Protein AF-W2M2C9-F1 (afdb_monomer_lite)

Foldseek 3Di:
DDDDPPPPPDDDPVRVVVVVVCPDDDDPLLVVQVVQQVVCCVVPVHSCDPPVVSDDDQDDQPVDPQGWDWDRDPDTDIDGNPPVPPD

Structure (mmCIF, N/CA/C/O backbone):
data_AF-W2M2C9-F1
#
_entry.id   AF-W2M2C9-F1
#
loop_
_atom_site.group_PDB
_atom_site.id
_atom_site.type_symbol
_atom_site.label_atom_id
_atom_site.label_alt_id
_atom_site.label_comp_id
_atom_site.label_asym_id
_atom_site.label_entity_id
_atom_site.label_seq_id
_atom_site.pdbx_PDB_ins_code
_atom_site.Cartn_x
_atom_site.Cartn_y
_atom_site.Cartn_z
_atom_site.occupancy
_atom_site.B_iso_or_equiv
_atom_site.auth_seq_id
_atom_site.auth_comp_id
_atom_site.auth_asym_id
_atom_site.auth_atom_id
_atom_site.pdbx_PDB_model_num
ATOM 1 N N . MET A 1 1 ? 23.825 -19.364 -33.473 1.00 39.88 1 MET A N 1
ATOM 2 C CA . MET A 1 1 ? 24.051 -18.293 -32.479 1.00 39.88 1 MET A CA 1
ATOM 3 C C . MET A 1 1 ? 22.713 -17.601 -32.271 1.00 39.88 1 MET A C 1
ATOM 5 O O . MET A 1 1 ? 22.161 -17.100 -33.240 1.00 39.88 1 MET A O 1
ATOM 9 N N . GLY A 1 2 ? 22.115 -17.766 -31.089 1.00 38.78 2 GLY A N 1
ATOM 10 C CA . GLY A 1 2 ? 20.728 -17.384 -30.803 1.00 38.78 2 GLY A CA 1
ATOM 11 C C . GLY A 1 2 ? 20.567 -15.889 -30.530 1.00 38.78 2 GLY A C 1
ATOM 12 O O . GLY A 1 2 ? 21.415 -15.283 -29.885 1.00 38.78 2 GLY A O 1
ATOM 13 N N . SER A 1 3 ? 19.474 -15.339 -31.055 1.00 53.19 3 SER A N 1
ATOM 14 C CA . SER A 1 3 ? 19.010 -13.959 -30.914 1.00 53.19 3 SER A CA 1
ATOM 15 C C . SER A 1 3 ? 18.490 -13.665 -29.503 1.00 53.19 3 SER A C 1
ATOM 17 O O . SER A 1 3 ? 17.796 -14.495 -28.917 1.00 53.19 3 SER A O 1
ATOM 19 N N . SER A 1 4 ? 18.742 -12.454 -29.007 1.00 42.78 4 SER A N 1
ATOM 20 C CA . SER A 1 4 ? 17.933 -11.824 -27.963 1.00 42.78 4 SER A CA 1
ATOM 21 C C . SER A 1 4 ? 17.531 -10.412 -28.400 1.00 42.78 4 SER A C 1
ATOM 23 O O . SER A 1 4 ? 18.178 -9.414 -28.088 1.00 42.78 4 SER A O 1
ATOM 25 N N . ASN A 1 5 ? 16.423 -10.335 -29.139 1.00 50.66 5 ASN A N 1
ATOM 26 C CA . ASN A 1 5 ? 15.652 -9.108 -29.328 1.00 50.66 5 ASN A CA 1
ATOM 27 C C . ASN A 1 5 ? 15.079 -8.678 -27.967 1.00 50.66 5 ASN A C 1
ATOM 29 O O . ASN A 1 5 ? 14.034 -9.164 -27.537 1.00 50.66 5 ASN A O 1
ATOM 33 N N . GLY A 1 6 ? 15.776 -7.779 -27.274 1.00 47.50 6 GLY A N 1
ATOM 34 C CA . GLY A 1 6 ? 15.206 -7.054 -26.145 1.00 47.50 6 GLY A CA 1
ATOM 35 C C . GLY A 1 6 ? 14.149 -6.088 -26.667 1.00 47.50 6 GLY A C 1
ATOM 36 O O . GLY A 1 6 ? 14.484 -5.039 -27.209 1.00 47.50 6 GLY A O 1
ATOM 37 N N . THR A 1 7 ? 12.873 -6.450 -26.545 1.00 40.56 7 THR A N 1
ATOM 38 C CA . THR A 1 7 ? 11.763 -5.522 -26.769 1.00 40.56 7 THR A CA 1
ATOM 39 C C . THR A 1 7 ? 11.810 -4.457 -25.679 1.00 40.56 7 THR A C 1
ATOM 41 O O . THR A 1 7 ? 11.319 -4.662 -24.572 1.00 40.56 7 THR A O 1
ATOM 44 N N . THR A 1 8 ? 12.420 -3.314 -25.977 1.00 49.81 8 THR A N 1
ATOM 45 C CA . THR A 1 8 ? 12.289 -2.108 -25.163 1.00 49.81 8 THR A CA 1
ATOM 46 C C . THR A 1 8 ? 10.865 -1.599 -25.361 1.00 49.81 8 THR A C 1
ATOM 48 O O . THR A 1 8 ? 10.558 -0.963 -26.368 1.00 49.81 8 THR A O 1
ATOM 51 N N . THR A 1 9 ? 9.957 -1.918 -24.441 1.00 48.53 9 THR A N 1
ATOM 52 C CA . THR A 1 9 ? 8.650 -1.257 -24.376 1.00 48.53 9 THR A CA 1
ATOM 53 C C . THR A 1 9 ? 8.903 0.200 -23.999 1.00 48.53 9 THR A C 1
ATOM 55 O O . THR A 1 9 ? 9.096 0.524 -22.829 1.00 48.53 9 THR A O 1
ATOM 58 N N . GLY A 1 10 ? 9.018 1.064 -25.007 1.00 49.28 10 GLY A N 1
ATOM 59 C CA . GLY A 1 10 ? 9.179 2.497 -24.810 1.00 49.28 10 GLY A CA 1
ATOM 60 C C . GLY A 1 10 ? 7.925 3.055 -24.152 1.00 49.28 10 GLY A C 1
ATOM 61 O O . GLY A 1 10 ? 6.850 3.005 -24.746 1.00 49.28 10 GLY A O 1
ATOM 62 N N . PHE A 1 11 ? 8.065 3.558 -22.927 1.00 58.12 11 PHE A N 1
ATOM 63 C CA . PHE A 1 11 ? 7.031 4.360 -22.281 1.00 58.12 11 PHE A CA 1
ATOM 64 C C . PHE A 1 11 ? 6.678 5.545 -23.187 1.00 58.12 11 PHE A C 1
ATOM 66 O O . PHE A 1 11 ? 7.555 6.134 -23.828 1.00 58.12 11 PHE A O 1
ATOM 73 N N . SER A 1 12 ? 5.394 5.882 -23.270 1.00 67.94 12 SER A N 1
ATOM 74 C CA . SER A 1 12 ? 4.933 7.017 -24.065 1.00 67.94 12 SER A CA 1
ATOM 75 C C . SER A 1 12 ? 5.573 8.320 -23.573 1.00 67.94 12 SER A C 1
ATOM 77 O O . SER A 1 12 ? 5.932 8.463 -22.403 1.00 67.94 12 SER A O 1
ATOM 79 N N . ALA A 1 13 ? 5.690 9.315 -24.455 1.00 57.41 13 ALA A N 1
ATOM 80 C CA . ALA A 1 13 ? 6.236 10.623 -24.089 1.00 57.41 13 ALA A CA 1
ATOM 81 C C . ALA A 1 13 ? 5.472 11.283 -22.921 1.00 57.41 13 ALA A C 1
ATOM 83 O O . ALA A 1 13 ? 6.064 12.038 -22.157 1.00 57.41 13 ALA A O 1
ATOM 84 N N . ALA A 1 14 ? 4.184 10.961 -22.746 1.00 55.47 14 ALA A N 1
ATOM 85 C CA . ALA A 1 14 ? 3.367 11.417 -21.623 1.00 55.47 14 ALA A CA 1
ATOM 86 C C . ALA A 1 14 ? 3.750 10.733 -20.295 1.00 55.47 14 ALA A C 1
ATOM 88 O O . ALA A 1 14 ? 3.857 11.401 -19.268 1.00 55.47 14 ALA A O 1
ATOM 89 N N . GLU A 1 15 ? 4.023 9.426 -20.316 1.00 56.22 15 GLU A N 1
ATOM 90 C CA . GLU A 1 15 ? 4.510 8.679 -19.146 1.00 56.22 15 GLU A CA 1
ATOM 91 C C . GLU A 1 15 ? 5.933 9.109 -18.759 1.00 56.22 15 GLU A C 1
ATOM 93 O O . GLU A 1 15 ? 6.239 9.250 -17.578 1.00 56.22 15 GLU A O 1
ATOM 98 N N . ALA A 1 16 ? 6.785 9.405 -19.745 1.00 55.34 16 ALA A N 1
ATOM 99 C CA . ALA A 1 16 ? 8.118 9.961 -19.515 1.00 55.34 16 ALA A CA 1
ATOM 100 C C . ALA A 1 16 ? 8.072 11.412 -18.989 1.00 55.34 16 ALA A C 1
ATOM 102 O O . ALA A 1 16 ? 8.878 11.787 -18.136 1.00 55.34 16 ALA A O 1
ATOM 103 N N . ALA A 1 17 ? 7.111 12.223 -19.446 1.00 51.75 17 ALA A N 1
ATOM 104 C CA . ALA A 1 17 ? 6.918 13.598 -18.980 1.00 51.75 17 ALA A CA 1
ATOM 105 C C . ALA A 1 17 ? 6.444 13.671 -17.519 1.00 51.75 17 ALA A C 1
ATOM 107 O O . ALA A 1 17 ? 6.849 14.581 -16.797 1.00 51.75 17 ALA A O 1
ATOM 108 N N . LEU A 1 18 ? 5.663 12.689 -17.050 1.00 54.88 18 LEU A N 1
ATOM 109 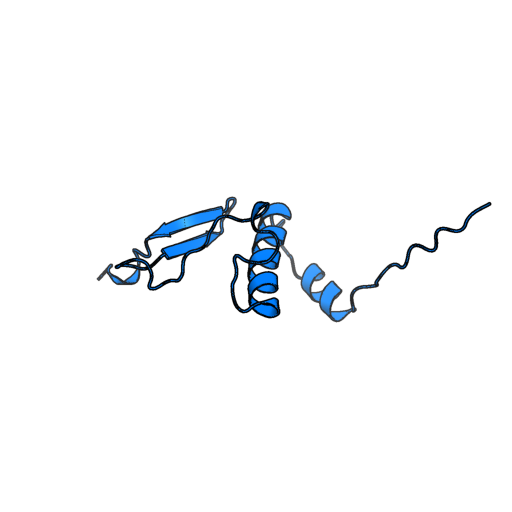C CA . LEU A 1 18 ? 5.292 12.573 -15.635 1.00 54.88 18 LEU A CA 1
ATOM 110 C C . LEU A 1 18 ? 6.521 12.339 -14.734 1.00 54.88 18 LEU A C 1
ATOM 112 O O . LEU A 1 18 ? 6.587 12.867 -13.627 1.00 54.88 18 LEU A O 1
ATOM 116 N N . VAL A 1 19 ? 7.516 11.592 -15.223 1.00 56.25 19 VAL A N 1
ATOM 117 C CA . VAL A 1 19 ? 8.780 11.327 -14.510 1.00 56.25 19 VAL A CA 1
ATOM 118 C C . VAL A 1 19 ? 9.694 12.563 -14.489 1.00 56.25 19 VAL A C 1
ATOM 120 O O . VAL A 1 19 ? 10.420 12.776 -13.520 1.00 56.25 19 VAL A O 1
ATOM 123 N N . GLY A 1 20 ? 9.635 13.413 -15.521 1.00 56.66 20 GLY A N 1
ATOM 124 C CA . GLY A 1 20 ? 10.464 14.619 -15.654 1.00 56.66 20 GLY A CA 1
ATOM 125 C C . GLY A 1 20 ? 10.065 15.809 -14.768 1.00 56.66 20 GLY A C 1
ATOM 126 O O . GLY A 1 20 ? 10.824 16.769 -14.676 1.00 56.66 20 GLY A O 1
ATOM 127 N N . ALA A 1 21 ? 8.906 15.762 -14.102 1.00 57.62 21 ALA A N 1
ATOM 128 C CA . ALA A 1 21 ? 8.400 16.845 -13.248 1.00 57.62 21 ALA A CA 1
ATOM 129 C C . ALA A 1 21 ? 8.922 16.806 -11.794 1.00 57.62 21 ALA A C 1
ATOM 131 O O . ALA A 1 21 ? 8.522 17.624 -10.965 1.00 57.62 21 ALA A O 1
ATOM 132 N N . ILE A 1 22 ? 9.801 15.856 -11.460 1.00 57.56 22 ILE A N 1
ATOM 133 C CA . ILE A 1 22 ? 10.326 15.660 -10.106 1.00 57.56 22 ILE A CA 1
ATOM 134 C C . ILE A 1 22 ? 11.472 16.659 -9.852 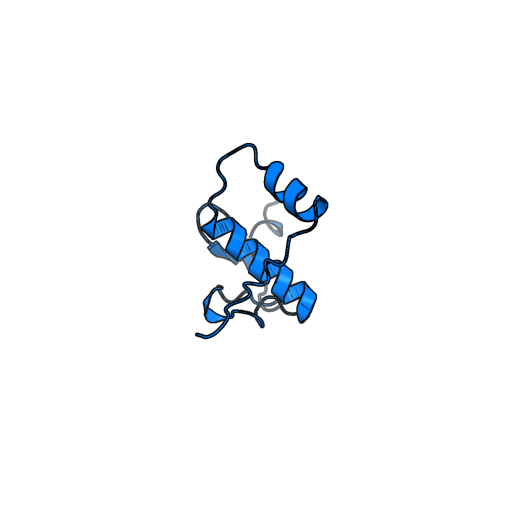1.00 57.56 22 ILE A C 1
ATOM 136 O O . ILE A 1 22 ? 12.606 16.448 -10.273 1.00 57.56 22 ILE A O 1
ATOM 140 N N . THR A 1 23 ? 11.169 17.777 -9.183 1.00 60.22 23 THR A N 1
ATOM 141 C CA . THR A 1 23 ? 12.105 18.896 -8.931 1.00 60.22 23 THR A CA 1
ATOM 142 C C . THR A 1 23 ? 12.926 18.763 -7.641 1.00 60.22 23 THR A C 1
ATOM 144 O O . THR A 1 23 ? 13.849 19.545 -7.417 1.00 60.22 23 THR A O 1
ATOM 147 N N . SER A 1 24 ? 12.637 17.761 -6.806 1.00 61.16 24 SER A N 1
ATOM 148 C CA . SER A 1 24 ? 13.410 17.376 -5.618 1.00 61.16 24 SER A CA 1
ATOM 149 C C . SER A 1 24 ? 13.679 15.866 -5.639 1.00 61.16 24 SER A C 1
ATOM 151 O O . SER A 1 24 ? 12.856 15.121 -6.168 1.00 61.16 24 SER A O 1
ATOM 153 N N . PRO A 1 25 ? 14.813 15.368 -5.107 1.00 68.69 25 PRO A N 1
ATOM 154 C CA . PRO A 1 25 ? 15.098 13.936 -5.106 1.00 68.69 25 PRO A CA 1
ATOM 155 C C . PRO A 1 25 ? 14.068 13.192 -4.245 1.00 68.69 25 PRO A C 1
ATOM 157 O O . PRO A 1 25 ? 14.171 13.129 -3.024 1.00 68.69 25 PRO A O 1
ATOM 160 N N . VAL A 1 26 ? 13.055 12.625 -4.898 1.00 69.06 26 VAL A N 1
ATOM 161 C CA . VAL A 1 26 ? 12.103 11.700 -4.283 1.00 69.06 26 VAL A CA 1
ATOM 162 C C . VAL A 1 26 ? 12.805 10.360 -4.098 1.00 69.06 26 VAL A C 1
ATOM 164 O O . VAL A 1 26 ? 13.477 9.867 -5.007 1.00 69.06 26 VAL A O 1
ATOM 167 N N . ASN A 1 27 ? 12.630 9.730 -2.936 1.00 81.19 27 ASN A N 1
ATOM 168 C CA . ASN A 1 27 ? 13.136 8.381 -2.724 1.00 81.19 27 ASN A CA 1
ATOM 169 C C . ASN A 1 27 ? 12.441 7.408 -3.697 1.00 81.19 27 ASN A C 1
ATOM 171 O O . ASN A 1 27 ? 11.256 7.096 -3.560 1.00 81.19 27 ASN A O 1
ATOM 175 N N . ALA A 1 28 ? 13.189 6.904 -4.682 1.00 82.56 28 ALA A N 1
ATOM 176 C CA . ALA A 1 28 ? 12.676 6.011 -5.720 1.00 82.56 28 ALA A CA 1
ATOM 177 C C . ALA A 1 28 ? 12.135 4.678 -5.170 1.00 82.56 28 ALA A C 1
ATOM 179 O O . ALA A 1 28 ? 11.359 4.000 -5.846 1.00 82.56 28 ALA A O 1
ATOM 180 N N . ALA A 1 29 ? 12.538 4.265 -3.964 1.00 83.38 29 ALA A N 1
ATOM 181 C CA . ALA A 1 29 ? 11.932 3.117 -3.294 1.00 83.38 29 ALA A CA 1
ATOM 182 C C . ALA A 1 29 ? 10.495 3.436 -2.856 1.00 83.38 29 ALA A C 1
ATOM 184 O O . ALA A 1 29 ? 9.574 2.679 -3.163 1.00 83.38 29 ALA A O 1
ATOM 185 N N . VAL A 1 30 ? 10.300 4.604 -2.238 1.00 81.50 30 VAL A N 1
ATOM 186 C CA . VAL A 1 30 ? 8.992 5.061 -1.760 1.00 81.50 30 VAL A CA 1
ATOM 187 C C . VAL A 1 30 ? 8.030 5.273 -2.930 1.00 81.50 30 VAL A C 1
ATOM 189 O O . VAL A 1 30 ? 6.915 4.755 -2.920 1.00 81.50 30 VAL A O 1
ATOM 192 N N . ALA A 1 31 ? 8.485 5.947 -3.989 1.00 85.06 31 ALA A N 1
ATOM 193 C CA . ALA A 1 31 ? 7.668 6.197 -5.177 1.00 85.06 31 ALA A CA 1
ATOM 194 C C . ALA A 1 31 ? 7.197 4.896 -5.852 1.00 85.06 31 ALA A C 1
ATOM 196 O O . ALA A 1 31 ? 6.027 4.771 -6.218 1.00 85.06 31 ALA A O 1
ATOM 197 N N . ARG A 1 32 ? 8.079 3.891 -5.964 1.00 86.69 32 ARG A N 1
ATOM 198 C CA . ARG A 1 32 ? 7.715 2.582 -6.529 1.00 86.69 32 ARG A CA 1
ATOM 199 C C . ARG A 1 32 ? 6.678 1.856 -5.679 1.00 86.69 32 ARG A C 1
ATOM 201 O O . ARG A 1 32 ? 5.776 1.236 -6.234 1.00 86.69 32 ARG A O 1
ATOM 208 N N . MET A 1 33 ? 6.766 1.944 -4.355 1.00 86.00 33 MET A N 1
ATOM 209 C CA . MET A 1 33 ? 5.743 1.375 -3.477 1.00 86.00 33 MET A CA 1
ATOM 210 C C . MET A 1 33 ? 4.384 2.066 -3.657 1.00 86.00 33 MET A C 1
ATOM 212 O O . MET A 1 33 ? 3.383 1.370 -3.820 1.00 86.00 33 MET A O 1
ATOM 216 N N . MET A 1 34 ? 4.338 3.405 -3.727 1.00 87.19 34 MET A N 1
ATOM 217 C CA . MET A 1 34 ? 3.089 4.147 -3.989 1.00 87.19 34 MET A CA 1
ATOM 218 C C . MET A 1 34 ? 2.444 3.710 -5.311 1.00 87.19 34 MET A C 1
ATOM 220 O O . MET A 1 34 ? 1.245 3.434 -5.370 1.00 87.19 34 MET A O 1
ATOM 224 N N . GLN A 1 35 ? 3.257 3.589 -6.366 1.00 90.06 35 GLN A N 1
ATOM 225 C CA . GLN A 1 35 ? 2.802 3.144 -7.684 1.00 90.06 35 GLN A CA 1
ATOM 226 C C . GLN A 1 35 ? 2.231 1.723 -7.646 1.00 90.06 35 GLN A C 1
ATOM 228 O O . GLN A 1 35 ? 1.197 1.471 -8.260 1.00 90.06 35 GLN A O 1
ATOM 233 N N . LYS A 1 36 ? 2.849 0.799 -6.896 1.00 90.00 36 LYS A N 1
ATOM 234 C CA . LYS A 1 36 ? 2.345 -0.577 -6.752 1.00 90.00 36 LYS A CA 1
ATOM 235 C C . LYS A 1 36 ? 0.970 -0.623 -6.088 1.00 90.00 36 LYS A C 1
ATOM 237 O O . LYS A 1 36 ? 0.121 -1.379 -6.560 1.00 90.00 36 LYS A O 1
ATOM 242 N N . TYR A 1 37 ? 0.719 0.168 -5.041 1.00 90.12 37 TYR A N 1
ATOM 243 C CA . TYR A 1 37 ? -0.614 0.251 -4.424 1.00 90.12 37 TYR A CA 1
ATOM 244 C C . TYR A 1 37 ? -1.664 0.764 -5.412 1.00 90.12 37 TYR A C 1
ATOM 246 O O . TYR A 1 37 ? -2.699 0.118 -5.588 1.00 90.12 37 TYR A O 1
ATOM 254 N N . LEU A 1 38 ? -1.374 1.874 -6.102 1.00 90.44 38 LEU A N 1
ATOM 255 C CA . LEU A 1 38 ? -2.293 2.463 -7.078 1.00 90.44 38 LEU A CA 1
ATOM 256 C C . LEU A 1 38 ? -2.591 1.491 -8.226 1.00 90.44 38 LEU A C 1
ATOM 258 O O . LEU A 1 38 ? -3.748 1.280 -8.579 1.00 90.44 38 LEU A O 1
ATOM 262 N N . LEU A 1 39 ? -1.559 0.853 -8.777 1.00 91.81 39 LEU A N 1
ATOM 263 C CA . LEU A 1 39 ? -1.718 -0.085 -9.883 1.00 91.81 39 LEU A CA 1
ATOM 264 C C . LEU A 1 39 ? -2.479 -1.349 -9.460 1.00 91.81 39 LEU A C 1
ATOM 266 O O . LEU A 1 39 ? -3.323 -1.831 -10.209 1.00 91.81 39 LEU A O 1
ATOM 270 N N . SER A 1 40 ? -2.244 -1.853 -8.244 1.00 91.94 40 SER A N 1
ATOM 271 C CA . SER A 1 40 ? -3.006 -2.991 -7.703 1.00 91.94 40 SER A CA 1
ATOM 272 C C . SER A 1 40 ? -4.495 -2.668 -7.605 1.00 91.94 40 SER A C 1
ATOM 274 O O . SER A 1 40 ? -5.337 -3.476 -7.995 1.00 91.94 40 SER A O 1
ATOM 276 N N . PHE A 1 41 ? -4.820 -1.458 -7.143 1.00 91.56 41 PHE A N 1
ATOM 277 C CA . PHE A 1 41 ? -6.196 -0.986 -7.075 1.00 91.56 41 PHE A CA 1
ATOM 278 C C . PHE A 1 41 ? -6.832 -0.856 -8.464 1.00 91.56 41 PHE A C 1
ATOM 280 O O . PHE A 1 41 ? -7.933 -1.350 -8.674 1.00 91.56 41 PHE A O 1
ATOM 287 N N . VAL A 1 42 ? -6.132 -0.259 -9.432 1.00 93.31 42 VAL A N 1
ATOM 288 C CA . 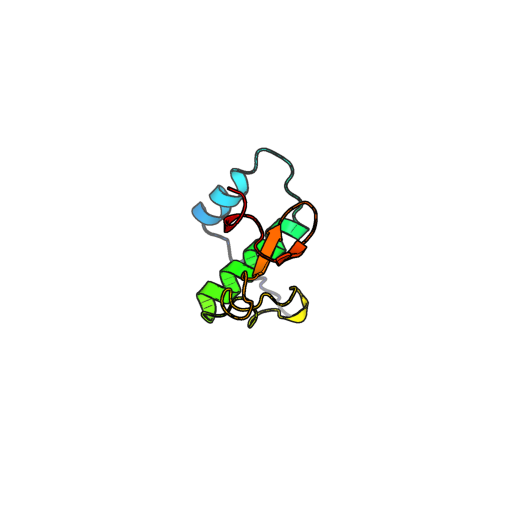VAL A 1 42 ? -6.644 -0.106 -10.806 1.00 93.31 42 VAL A CA 1
ATOM 289 C C . VAL A 1 42 ? -6.913 -1.459 -11.470 1.00 93.31 42 VAL A C 1
ATOM 291 O O . VAL A 1 42 ? -7.910 -1.608 -12.171 1.00 93.31 42 VAL A O 1
ATOM 294 N N . LEU A 1 43 ? -6.047 -2.451 -11.251 1.00 91.06 43 LEU A N 1
ATOM 295 C CA . LEU A 1 43 ? -6.156 -3.751 -11.918 1.00 91.06 43 LEU A CA 1
ATOM 296 C C . LEU A 1 43 ? -7.179 -4.692 -11.271 1.00 91.06 43 LEU A C 1
ATOM 298 O O . LEU A 1 43 ? -7.790 -5.490 -11.976 1.00 91.06 43 LEU A O 1
ATOM 302 N N . ALA A 1 44 ? -7.344 -4.641 -9.948 1.00 93.19 44 ALA A N 1
ATOM 303 C CA . ALA A 1 44 ? -8.103 -5.651 -9.204 1.00 93.19 44 ALA A CA 1
ATOM 304 C C . ALA A 1 44 ? -9.161 -5.076 -8.250 1.00 93.19 44 ALA A C 1
ATOM 306 O O . ALA A 1 44 ? -9.821 -5.837 -7.546 1.00 93.19 44 ALA A O 1
ATOM 307 N N . GLY A 1 45 ? -9.280 -3.751 -8.142 1.00 90.25 45 GLY A N 1
ATOM 308 C CA . GLY A 1 45 ? -10.148 -3.073 -7.173 1.00 90.25 45 GLY A CA 1
ATOM 309 C C . GLY A 1 45 ? -9.695 -3.198 -5.713 1.00 90.25 45 GLY A C 1
ATOM 310 O O . GLY A 1 45 ? -10.248 -2.531 -4.844 1.00 90.25 45 GLY A O 1
ATOM 311 N N . ASN A 1 46 ? -8.679 -4.018 -5.428 1.00 91.19 46 ASN A N 1
ATOM 312 C CA . ASN A 1 46 ? -8.126 -4.233 -4.097 1.00 91.19 46 ASN A CA 1
ATOM 313 C C . ASN A 1 46 ? -6.625 -3.891 -4.097 1.00 91.19 46 ASN A C 1
ATOM 315 O O . ASN A 1 46 ? -5.850 -4.509 -4.833 1.00 91.19 46 ASN A O 1
ATOM 319 N N . PRO A 1 47 ? -6.187 -2.937 -3.260 1.00 90.88 47 PRO A N 1
ATOM 320 C CA . PRO A 1 47 ? -4.806 -2.479 -3.228 1.00 90.88 47 PRO A CA 1
ATOM 321 C C . PRO A 1 47 ? -3.809 -3.520 -2.701 1.00 90.88 47 PRO A C 1
ATOM 323 O O . PRO A 1 47 ? -2.614 -3.271 -2.805 1.00 90.88 47 PRO A O 1
ATOM 326 N N . ASN A 1 48 ? -4.239 -4.671 -2.170 1.00 92.56 48 ASN A N 1
ATOM 327 C CA . ASN A 1 48 ? -3.374 -5.705 -1.579 1.00 92.56 48 ASN A CA 1
ATOM 328 C C . ASN A 1 48 ? -3.109 -6.919 -2.490 1.00 92.56 48 ASN A C 1
ATOM 330 O O . ASN A 1 48 ? -2.281 -7.756 -2.155 1.00 92.56 48 ASN A O 1
ATOM 334 N N . THR A 1 49 ? -3.792 -7.044 -3.630 1.00 91.62 49 THR A N 1
ATOM 335 C CA . THR A 1 49 ? -3.798 -8.290 -4.428 1.00 91.62 49 THR A CA 1
ATOM 336 C C . THR A 1 49 ? -2.537 -8.515 -5.255 1.00 91.62 49 THR A C 1
ATOM 338 O O . THR A 1 49 ? -2.007 -9.622 -5.279 1.00 91.62 49 THR A O 1
ATOM 341 N N . VAL A 1 50 ? -2.053 -7.489 -5.956 1.00 92.50 50 VAL A N 1
ATOM 342 C CA . VAL A 1 50 ? -0.867 -7.599 -6.819 1.00 92.50 50 VAL A CA 1
ATOM 343 C C . VAL A 1 50 ? 0.375 -7.230 -6.010 1.00 92.50 50 VAL A C 1
ATOM 345 O O . VAL A 1 50 ? 0.365 -6.201 -5.353 1.00 92.50 50 VAL A O 1
ATOM 348 N N . TRP A 1 51 ? 1.447 -8.023 -6.040 1.00 91.31 51 TRP A N 1
ATOM 349 C CA . TRP A 1 51 ? 2.662 -7.810 -5.221 1.00 91.31 51 TRP A CA 1
ATOM 350 C C . TRP A 1 51 ? 2.407 -7.702 -3.700 1.00 91.31 51 TRP A C 1
ATOM 352 O O . TRP A 1 51 ? 2.805 -6.704 -3.092 1.00 91.31 51 TRP A O 1
ATOM 362 N 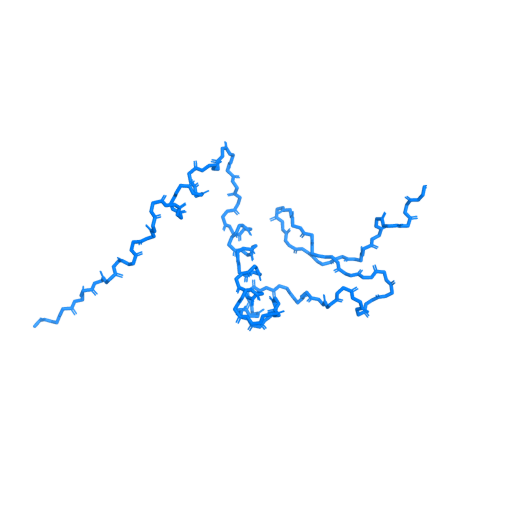N . PRO A 1 52 ? 1.741 -8.686 -3.069 1.00 89.00 52 PRO A N 1
ATOM 363 C CA . PRO A 1 52 ? 1.457 -8.645 -1.633 1.00 89.00 52 PRO A CA 1
ATOM 364 C C . PRO A 1 52 ? 2.733 -8.627 -0.778 1.00 89.00 52 PRO A C 1
ATOM 366 O O . PRO A 1 52 ? 2.764 -7.934 0.228 1.00 89.00 52 PRO A O 1
ATOM 369 N N . ASP A 1 53 ? 3.802 -9.302 -1.210 1.00 87.69 53 ASP A N 1
ATOM 370 C CA . ASP A 1 53 ? 5.063 -9.383 -0.452 1.00 87.69 53 ASP A CA 1
ATOM 371 C C . ASP A 1 53 ? 5.868 -8.071 -0.462 1.00 87.69 53 ASP A C 1
ATOM 373 O O . ASP A 1 53 ? 6.710 -7.839 0.402 1.00 87.69 53 ASP A O 1
ATOM 377 N N . ASP A 1 54 ? 5.598 -7.188 -1.429 1.00 84.31 54 ASP A N 1
ATOM 378 C CA . ASP A 1 54 ? 6.294 -5.904 -1.581 1.00 84.31 54 ASP A CA 1
ATOM 379 C C . ASP A 1 54 ? 5.590 -4.755 -0.842 1.00 84.31 54 ASP A C 1
ATOM 381 O O . ASP A 1 54 ? 5.993 -3.592 -0.960 1.00 84.31 54 ASP A O 1
ATOM 385 N N . LYS A 1 55 ? 4.483 -5.049 -0.155 1.00 85.31 55 LYS A N 1
ATOM 386 C CA . LYS A 1 55 ? 3.575 -4.056 0.411 1.00 85.31 55 LYS A CA 1
ATOM 387 C C . LYS A 1 55 ? 3.123 -4.467 1.801 1.00 85.31 55 LYS A C 1
ATOM 389 O O . LYS A 1 55 ? 2.934 -5.637 2.105 1.00 85.31 55 LYS A O 1
ATOM 394 N N . LEU A 1 56 ? 2.880 -3.467 2.635 1.00 87.56 56 LEU A N 1
ATOM 395 C CA . LEU A 1 56 ? 2.197 -3.675 3.900 1.00 87.56 56 LEU A CA 1
ATOM 396 C C . LEU A 1 56 ? 0.704 -3.920 3.634 1.00 87.56 56 LEU A C 1
ATOM 398 O O . LEU A 1 56 ? 0.115 -3.317 2.733 1.00 87.56 56 LEU A O 1
ATOM 402 N N . TYR A 1 57 ? 0.064 -4.783 4.412 1.00 88.56 57 TYR A N 1
ATOM 403 C CA . TYR A 1 57 ? -1.376 -4.969 4.275 1.00 88.56 57 TYR A CA 1
ATOM 404 C C . TYR A 1 57 ? -2.113 -3.673 4.635 1.00 88.56 57 TYR A C 1
ATOM 406 O O . TYR A 1 57 ? -1.969 -3.165 5.747 1.00 88.56 57 TYR A O 1
ATOM 414 N N . TRP A 1 58 ? -2.898 -3.142 3.698 1.00 88.88 58 TRP A N 1
ATOM 415 C CA . TRP A 1 58 ? -3.750 -1.981 3.924 1.00 88.88 58 TRP A CA 1
ATOM 416 C C . TRP A 1 58 ? -5.204 -2.446 4.086 1.00 88.88 58 TRP A C 1
ATOM 418 O O . TRP A 1 58 ? -5.837 -2.791 3.081 1.00 88.88 58 TRP A O 1
ATOM 428 N N . PRO A 1 59 ? -5.733 -2.516 5.323 1.00 87.06 59 PRO A N 1
ATOM 429 C CA . PRO A 1 59 ? -7.108 -2.948 5.562 1.00 87.06 59 PRO A CA 1
ATOM 430 C C . PRO A 1 59 ? -8.120 -1.973 4.958 1.00 87.06 59 PRO A C 1
ATOM 432 O O . PRO A 1 59 ? -7.800 -0.815 4.665 1.00 87.06 59 PRO A O 1
ATOM 435 N N . GLN A 1 60 ? -9.358 -2.438 4.784 1.00 86.06 60 GLN A N 1
ATOM 436 C CA . GLN A 1 60 ? -10.419 -1.560 4.324 1.00 86.06 60 GLN A CA 1
ATOM 437 C C . GLN A 1 60 ? -10.664 -0.485 5.386 1.00 86.06 60 GLN A C 1
ATOM 439 O O . GLN A 1 60 ? -10.632 -0.752 6.586 1.00 86.06 60 GLN A O 1
ATOM 444 N N . TYR A 1 61 ? -10.916 0.750 4.955 1.00 81.38 61 TYR A N 1
ATOM 445 C CA . TYR A 1 61 ? -11.059 1.873 5.880 1.00 81.38 61 TYR A CA 1
ATOM 446 C C . TYR A 1 61 ? -12.148 1.653 6.947 1.00 81.38 61 TYR A C 1
ATOM 448 O O . TYR A 1 61 ? -12.050 2.199 8.030 1.00 81.38 61 TYR A O 1
ATOM 456 N N . ASN A 1 62 ? -13.176 0.849 6.682 1.00 80.19 62 ASN A N 1
ATOM 457 C CA . ASN A 1 62 ? -14.263 0.558 7.621 1.00 80.19 62 ASN A CA 1
ATOM 458 C C . ASN A 1 62 ? -14.052 -0.706 8.481 1.00 80.19 62 ASN A C 1
ATOM 460 O O . ASN A 1 62 ? -14.948 -1.039 9.253 1.00 80.19 62 ASN A O 1
ATOM 464 N N . ASP A 1 63 ? -12.918 -1.405 8.363 1.00 78.81 63 ASP A N 1
ATOM 465 C CA . ASP A 1 63 ? -12.619 -2.577 9.205 1.00 78.81 63 ASP A CA 1
ATOM 466 C C . ASP A 1 63 ? -12.286 -2.180 10.659 1.00 78.81 63 ASP A C 1
ATOM 468 O O . ASP A 1 63 ? -12.409 -2.994 11.574 1.00 78.81 63 ASP A O 1
ATOM 472 N N . SER A 1 64 ? -11.885 -0.924 10.890 1.00 75.50 64 SER A N 1
ATOM 473 C CA . SER A 1 64 ? -11.625 -0.339 12.213 1.00 75.50 64 SER A CA 1
ATOM 474 C C . SER A 1 64 ? -12.698 0.693 12.584 1.00 75.50 64 SER A C 1
ATOM 476 O O . SER A 1 64 ? -13.302 1.315 11.711 1.00 75.50 64 SER A O 1
ATOM 478 N N . SER A 1 65 ? -12.915 0.918 13.886 1.00 70.56 65 SER A N 1
ATOM 479 C CA . SER A 1 65 ? -13.852 1.928 14.406 1.00 70.56 65 SER A CA 1
ATOM 480 C C . SER A 1 65 ? -13.468 3.363 14.032 1.00 70.56 65 SER A C 1
ATOM 482 O O . SER A 1 65 ? -14.347 4.209 13.875 1.00 70.56 65 SER A O 1
ATOM 484 N N . LEU A 1 66 ? -12.169 3.629 13.883 1.00 71.50 66 LEU A N 1
ATOM 485 C CA . LEU A 1 66 ? -11.628 4.919 13.447 1.00 71.50 66 LEU A CA 1
ATOM 486 C C . LEU A 1 66 ? -11.223 4.908 11.973 1.00 71.50 66 LEU A C 1
ATOM 488 O O . LEU A 1 66 ? -11.118 5.959 11.350 1.00 71.50 66 LEU A O 1
ATOM 492 N N . GLY A 1 67 ? -11.058 3.714 11.413 1.00 79.00 67 GLY A N 1
ATOM 493 C CA . GLY A 1 67 ? -10.477 3.479 10.108 1.00 79.00 67 GLY A CA 1
ATOM 494 C C . GLY A 1 67 ? -8.960 3.535 10.109 1.00 79.00 67 GLY A C 1
ATOM 495 O O . GLY A 1 67 ? -8.319 3.976 11.062 1.00 79.00 67 GLY A O 1
ATOM 496 N N . THR A 1 68 ? -8.374 3.004 9.044 1.00 82.75 68 THR A N 1
ATOM 497 C CA . THR A 1 68 ? -6.935 2.763 8.966 1.00 82.75 68 THR A CA 1
ATOM 498 C C . THR A 1 68 ? -6.353 3.432 7.730 1.00 82.75 68 THR A C 1
ATOM 500 O O . THR A 1 68 ? -6.787 3.194 6.598 1.00 82.75 68 THR A O 1
ATOM 503 N N . GLN A 1 69 ? -5.356 4.281 7.952 1.00 85.69 69 GLN A N 1
ATOM 504 C CA . GLN A 1 69 ? -4.692 5.060 6.921 1.00 85.69 69 GLN A CA 1
ATOM 505 C C . GLN A 1 69 ? -3.302 4.491 6.624 1.00 85.69 69 GLN A C 1
ATOM 507 O O . GLN A 1 69 ? -2.573 4.068 7.520 1.00 85.69 69 GLN A O 1
ATOM 512 N N . ILE A 1 70 ? -2.913 4.549 5.350 1.00 85.75 70 ILE A N 1
ATOM 513 C CA . ILE A 1 70 ? -1.518 4.394 4.949 1.00 85.75 70 ILE A CA 1
ATOM 514 C C . ILE A 1 70 ? -0.787 5.735 5.089 1.00 85.75 70 ILE A C 1
ATOM 516 O O . ILE A 1 70 ? -1.224 6.763 4.561 1.00 85.75 70 ILE A O 1
ATOM 520 N N . VAL A 1 71 ? 0.319 5.738 5.826 1.00 84.75 71 VAL A N 1
ATOM 521 C CA . VAL A 1 71 ? 1.160 6.917 6.034 1.00 84.75 71 VAL A CA 1
ATOM 522 C C . VAL A 1 71 ? 2.394 6.773 5.160 1.00 84.75 71 VAL A C 1
ATOM 524 O O . VAL A 1 71 ? 3.160 5.816 5.281 1.00 84.75 71 VAL A O 1
ATOM 527 N N . THR A 1 72 ? 2.564 7.727 4.248 1.00 78.94 72 THR A N 1
ATOM 528 C CA . THR A 1 72 ? 3.657 7.727 3.279 1.00 78.94 72 THR A CA 1
ATOM 529 C C . THR A 1 72 ? 4.591 8.905 3.531 1.00 78.94 72 THR A C 1
ATOM 531 O O . THR A 1 72 ? 4.258 10.042 3.193 1.00 78.94 72 THR A O 1
ATOM 534 N N . ASN A 1 73 ? 5.756 8.635 4.118 1.00 75.62 73 ASN A N 1
ATOM 535 C CA . ASN A 1 73 ? 6.841 9.605 4.286 1.00 75.62 73 ASN A CA 1
ATOM 536 C C . ASN A 1 73 ? 8.141 9.001 3.712 1.00 75.62 73 ASN A C 1
ATOM 538 O O . ASN A 1 73 ? 8.108 8.381 2.649 1.00 75.62 73 ASN A O 1
ATOM 542 N N . GLU A 1 74 ? 9.277 9.119 4.403 1.00 72.62 74 GLU A N 1
ATOM 543 C CA . GLU A 1 74 ? 10.507 8.388 4.068 1.00 72.62 74 GLU A CA 1
ATOM 544 C C . GLU A 1 74 ? 10.331 6.861 4.159 1.00 72.62 74 GLU A C 1
ATOM 546 O O . GLU A 1 74 ? 11.031 6.110 3.478 1.00 72.62 74 GLU A O 1
ATOM 551 N N . THR A 1 75 ? 9.365 6.409 4.963 1.00 74.81 75 THR A N 1
ATOM 552 C CA . THR A 1 75 ? 8.957 5.012 5.127 1.00 74.81 75 THR A CA 1
ATOM 553 C C . THR A 1 75 ? 7.438 4.868 4.999 1.00 74.81 75 THR A C 1
ATOM 555 O O . THR A 1 75 ? 6.692 5.852 5.031 1.00 74.81 75 THR A O 1
ATOM 558 N N . PHE A 1 76 ? 6.988 3.623 4.822 1.00 77.38 76 PHE A N 1
ATOM 559 C CA . PHE A 1 76 ? 5.575 3.258 4.818 1.00 77.38 76 PHE A CA 1
ATOM 560 C C . PHE A 1 76 ? 5.180 2.663 6.160 1.00 77.38 76 PHE A C 1
ATOM 562 O O . PHE A 1 76 ? 5.811 1.716 6.632 1.00 77.38 76 PHE A O 1
ATOM 569 N N . SER A 1 77 ? 4.094 3.173 6.724 1.00 82.06 77 SER A N 1
ATOM 570 C CA . SER A 1 77 ? 3.433 2.588 7.884 1.00 82.06 77 SER A CA 1
ATOM 571 C C . SER A 1 77 ? 1.919 2.612 7.708 1.00 82.06 77 SER A C 1
ATOM 573 O O . SER A 1 77 ? 1.375 3.272 6.819 1.00 82.06 77 SER A O 1
ATOM 575 N N . VAL A 1 78 ? 1.240 1.846 8.553 1.00 81.56 78 VAL A N 1
ATOM 576 C CA . VAL A 1 78 ? -0.212 1.851 8.689 1.00 81.56 78 VAL A CA 1
ATOM 577 C C . VAL A 1 78 ? -0.530 2.374 10.082 1.00 81.56 78 VAL A C 1
ATOM 579 O O . VAL A 1 78 ? 0.096 1.937 11.047 1.00 81.56 78 VAL A O 1
ATOM 582 N N . ASP A 1 79 ? -1.463 3.316 10.166 1.00 80.69 79 ASP A N 1
ATOM 583 C CA . ASP A 1 79 ? -1.853 3.969 11.415 1.00 80.69 79 ASP A CA 1
ATOM 584 C C . ASP A 1 79 ? -3.379 4.100 11.508 1.00 80.69 79 ASP A C 1
ATOM 586 O O . ASP A 1 79 ? -4.093 4.038 10.498 1.00 80.69 79 ASP A O 1
ATOM 590 N N . GLU A 1 80 ? -3.893 4.269 12.722 1.00 78.50 80 GLU A N 1
ATOM 591 C CA . GLU A 1 80 ? -5.304 4.577 12.935 1.00 78.50 80 GLU A CA 1
ATOM 592 C C . GLU A 1 80 ? -5.599 6.012 12.500 1.00 78.50 80 GLU A C 1
ATOM 594 O O . GLU A 1 80 ? -4.832 6.949 12.734 1.00 78.50 80 GLU A O 1
ATOM 599 N N . TYR A 1 81 ? -6.740 6.205 11.848 1.00 68.25 81 TYR A N 1
ATOM 600 C CA . TYR A 1 81 ? -7.154 7.522 11.404 1.00 68.25 81 TYR A CA 1
ATOM 601 C C . TYR A 1 81 ? -7.613 8.365 12.605 1.00 68.25 81 TYR A C 1
ATOM 603 O O . TYR A 1 81 ? -8.764 8.341 13.033 1.00 68.25 81 TYR A O 1
ATOM 611 N N . ALA A 1 82 ? -6.675 9.125 13.169 1.00 64.50 82 ALA A N 1
ATOM 612 C CA . ALA A 1 82 ? -6.887 9.930 14.371 1.00 64.50 82 ALA A CA 1
ATOM 613 C C . ALA A 1 82 ? -7.373 11.368 14.087 1.00 64.50 82 ALA A C 1
ATOM 615 O O . ALA A 1 82 ? -7.747 12.092 15.011 1.00 64.50 82 ALA A O 1
ATOM 616 N N . LEU A 1 83 ? -7.370 11.809 12.821 1.00 62.50 83 LEU A N 1
ATOM 617 C CA . LEU A 1 83 ? -7.517 13.231 12.481 1.00 62.50 83 LEU A CA 1
ATOM 618 C C . LEU A 1 83 ? -8.971 13.739 12.434 1.00 62.50 83 LEU A C 1
ATOM 620 O 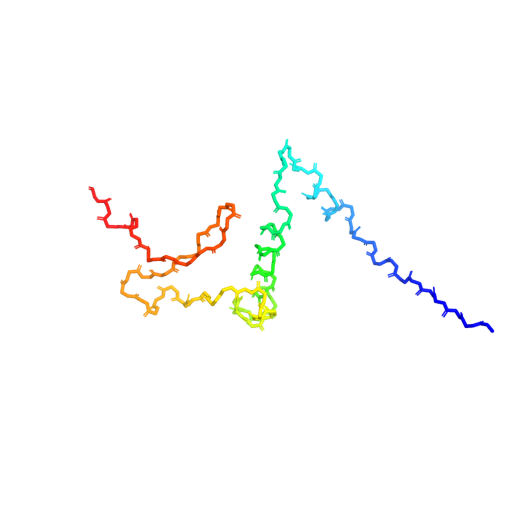O . LEU A 1 83 ? -9.185 14.935 12.597 1.00 62.50 83 LEU A O 1
ATOM 624 N N . ALA A 1 84 ? -9.980 12.876 12.260 1.00 57.12 84 ALA A N 1
ATOM 625 C CA . ALA A 1 84 ? -11.384 13.324 12.223 1.00 57.12 84 ALA A CA 1
ATOM 626 C C . ALA A 1 84 ? -11.991 13.666 13.594 1.00 57.12 84 ALA A C 1
ATOM 628 O O . ALA A 1 84 ? -13.068 14.255 13.644 1.00 57.12 84 ALA A O 1
ATOM 629 N N . ASN A 1 85 ? -11.311 13.329 14.695 1.00 55.62 85 ASN A N 1
ATOM 630 C CA . ASN A 1 85 ? -11.805 13.566 16.057 1.00 55.62 85 ASN A CA 1
ATOM 631 C C . ASN A 1 85 ? -11.072 14.703 16.791 1.00 55.62 85 ASN A C 1
ATOM 633 O O . ASN A 1 85 ? -11.392 14.986 17.946 1.00 55.62 85 ASN A O 1
ATOM 637 N N . ALA A 1 86 ? -10.111 15.373 16.146 1.00 57.03 86 ALA A N 1
ATOM 638 C CA . ALA A 1 86 ? -9.485 16.577 16.683 1.00 57.03 86 ALA A CA 1
ATOM 639 C C . ALA A 1 86 ? -10.411 17.782 16.436 1.00 57.03 86 ALA A C 1
ATOM 641 O O . ALA A 1 86 ? -10.440 18.339 15.339 1.00 57.03 86 ALA A O 1
ATOM 642 N N . LYS A 1 87 ? -11.216 18.129 17.445 1.00 54.41 87 LYS A N 1
ATOM 643 C CA . LYS A 1 87 ? -12.063 19.330 17.470 1.00 54.41 87 LYS A CA 1
ATOM 644 C C . LYS A 1 87 ? -11.306 20.531 1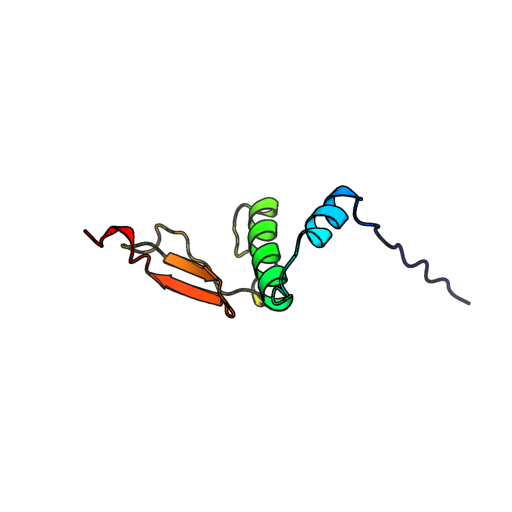8.028 1.00 54.41 87 LYS A C 1
ATOM 646 O O . LYS A 1 87 ? -10.589 20.338 19.035 1.00 54.41 87 LYS A O 1
#

Radius of gyration: 17.83 Å; chains: 1; bounding box: 38×38×50 Å

pLDDT: mean 73.73, std 15.91, range [38.78, 93.31]

Organism: Phytophthora nicotianae (NCBI:txid4792)

Secondary structure (DSSP, 8-state):
------------HHHHHHHTT--S---HHHHHHHHHHHHHHHHHS-TTSSSGGGS-----TTSSSS-EEEEESSSEEEEE--GGG--

InterPro domains:
  IPR029058 Alpha/Beta hydrolase fold [G3DSA:3.40.50.1820] (3-86)
  IPR029058 Alpha/Beta hydrolase fold [SSF53474] (23-76)

Sequence (87 aa):
MGSSNGTTTGFSAAEAALVGAITSPVNAAVARMMQKYLLSFVLAGNPNTVWPDDKLYWPQYNDSSLGTQIVTNETFSVDEYALANAK